Protein AF-A0A923QXW5-F1 (afdb_monomer_lite)

Radius of gyration: 23.16 Å; chains: 1; bounding box: 60×31×64 Å

Sequence (134 aa):
MVHSLTKVLFLKALLFFFLTNTLIAQEDLSNTFKKNKISHASTHKILTPYYKHPSKNRMYSNDCVHDYTSTMGFEYVILTGDCEKALGHLSGGEVRLHNFTVAVGLVFKRGPFWKNKVKKRYRFCLERMGDTVD

Secondary structure (DSSP, 8-state):
-HHHHHHHHHHHHHHHHHHHHHHHHHHHHHHHHHHHTS--S-----PEEEEE---TT--TT-HHHHHHHHHHTEEEEE--HHHHHHTT---HHHHHHHHHHHHHHHHHHH-TTHHHHHHHHHHHHHHHTT----

pLDDT: mean 74.72, std 15.03, range [43.59, 94.25]

Structure (mmCIF, N/CA/C/O backbone):
data_AF-A0A923QXW5-F1
#
_entry.id   AF-A0A923QXW5-F1
#
loop_
_atom_site.group_PDB
_atom_site.id
_atom_site.type_symbol
_atom_site.label_atom_id
_atom_site.label_alt_id
_atom_site.label_comp_id
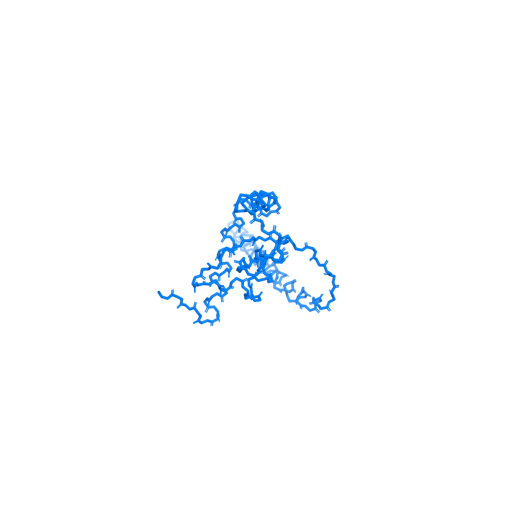_atom_site.label_asym_id
_atom_site.label_entity_id
_atom_site.label_seq_id
_atom_site.pdbx_PDB_ins_code
_atom_site.Cartn_x
_atom_site.Cartn_y
_atom_site.Cartn_z
_atom_site.occupancy
_atom_site.B_iso_or_equiv
_atom_site.auth_seq_id
_atom_site.auth_comp_id
_atom_site.auth_asym_id
_atom_site.auth_atom_id
_atom_site.pdbx_PDB_model_num
ATOM 1 N N . MET A 1 1 ? -44.394 6.098 46.275 1.00 56.81 1 MET A N 1
ATOM 2 C CA . MET A 1 1 ? -44.750 5.422 45.002 1.00 56.81 1 MET A CA 1
ATOM 3 C C . MET A 1 1 ? -43.881 5.836 43.798 1.00 56.81 1 MET A C 1
ATOM 5 O O . MET A 1 1 ? -43.780 5.064 42.858 1.00 56.81 1 MET A O 1
ATOM 9 N N . VAL A 1 2 ? -43.181 6.982 43.828 1.00 56.53 2 VAL A N 1
ATOM 10 C CA . VAL A 1 2 ? -42.395 7.515 42.687 1.00 56.53 2 VAL A CA 1
ATOM 11 C C . VAL A 1 2 ? -41.063 6.776 42.422 1.00 56.53 2 VAL A C 1
ATOM 13 O O . VAL A 1 2 ? -40.651 6.647 41.277 1.00 56.53 2 VAL A O 1
ATOM 16 N N . HIS A 1 3 ? -40.422 6.194 43.445 1.00 55.41 3 HIS A N 1
ATOM 17 C CA . HIS A 1 3 ? -39.135 5.477 43.306 1.00 55.41 3 HIS A CA 1
ATOM 18 C C . HIS A 1 3 ? -39.206 4.138 42.546 1.00 55.41 3 HIS A C 1
ATOM 20 O O . HIS A 1 3 ? -38.173 3.601 42.146 1.00 55.41 3 HIS A O 1
ATOM 26 N N . SER A 1 4 ? -40.401 3.569 42.371 1.00 61.31 4 SER A N 1
ATOM 27 C CA . SER A 1 4 ? -40.573 2.295 41.661 1.00 61.31 4 SER A CA 1
ATOM 28 C C . SER A 1 4 ? -40.606 2.500 40.141 1.00 61.31 4 SER A C 1
ATOM 30 O O . SER A 1 4 ? -40.011 1.723 39.396 1.00 61.31 4 SER A O 1
ATOM 32 N N . LEU A 1 5 ? -41.197 3.608 39.680 1.00 65.69 5 LEU A N 1
ATOM 33 C CA . LEU A 1 5 ? -41.349 3.906 38.254 1.00 65.69 5 LEU A CA 1
ATOM 34 C C . LEU A 1 5 ? -40.008 4.191 37.560 1.00 65.69 5 LEU A C 1
ATOM 36 O O . LEU A 1 5 ? -39.770 3.730 36.444 1.00 65.69 5 LEU A O 1
ATOM 40 N N . THR A 1 6 ? -39.106 4.910 38.230 1.00 71.62 6 THR A N 1
ATOM 41 C CA . THR A 1 6 ? -37.789 5.277 37.686 1.00 71.62 6 THR A CA 1
ATOM 42 C C . THR A 1 6 ? -36.891 4.066 37.462 1.00 71.62 6 THR A C 1
ATOM 44 O O . THR A 1 6 ? -36.207 3.998 36.444 1.00 71.62 6 THR A O 1
ATOM 47 N N . LYS A 1 7 ? -36.938 3.064 38.349 1.00 73.94 7 LYS A N 1
ATOM 48 C CA . LYS A 1 7 ? -36.170 1.818 38.182 1.00 73.94 7 LYS A CA 1
ATOM 49 C C . LYS A 1 7 ? -36.653 0.998 36.983 1.00 73.94 7 LYS A C 1
ATOM 51 O O . LYS A 1 7 ? -35.834 0.454 36.247 1.00 73.94 7 LYS A O 1
ATOM 56 N N . VAL A 1 8 ? -37.966 0.954 36.750 1.00 77.19 8 VAL A N 1
ATOM 57 C CA . VAL A 1 8 ? -38.557 0.239 35.606 1.00 77.19 8 VAL A CA 1
ATOM 58 C C . VAL A 1 8 ? -38.205 0.921 34.282 1.00 77.19 8 VAL A C 1
ATOM 60 O O . VAL A 1 8 ? -37.882 0.239 33.310 1.00 77.19 8 VAL A O 1
ATOM 63 N N . LEU A 1 9 ? -38.210 2.256 34.239 1.00 76.50 9 LEU A N 1
ATOM 64 C CA . LEU A 1 9 ? -37.806 3.012 33.049 1.00 76.50 9 LEU A CA 1
ATOM 65 C C . LEU A 1 9 ? -36.316 2.836 32.732 1.00 76.50 9 LEU A C 1
ATOM 67 O O . LEU A 1 9 ? -35.961 2.627 31.573 1.00 76.50 9 LEU A O 1
ATOM 71 N N . PHE A 1 10 ? -35.453 2.837 33.751 1.00 80.50 10 PHE A N 1
ATOM 72 C CA . PHE A 1 10 ? -34.012 2.654 33.566 1.00 80.50 10 PHE A CA 1
ATOM 73 C C . PHE A 1 10 ? -33.664 1.247 33.063 1.00 80.50 10 PHE A C 1
ATOM 75 O O . PHE A 1 10 ? -32.848 1.092 32.156 1.00 80.50 10 PHE A O 1
ATOM 82 N N . LEU A 1 11 ? -34.336 0.217 33.590 1.00 83.38 11 LEU A N 1
ATOM 83 C CA . LEU A 1 11 ? -34.137 -1.163 33.143 1.00 83.38 11 LEU A CA 1
ATOM 84 C C . LEU A 1 11 ? -34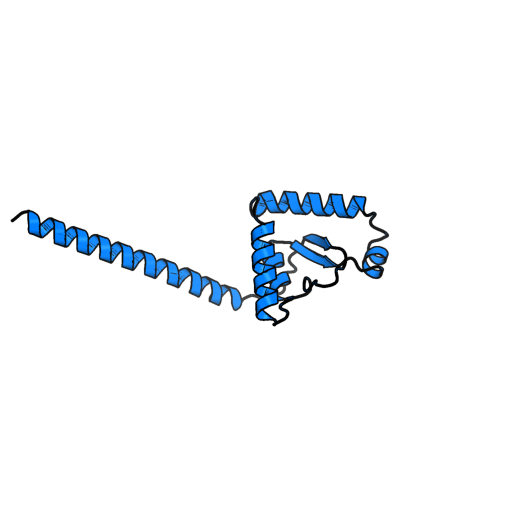.603 -1.364 31.693 1.00 83.38 11 LEU A C 1
ATOM 86 O O . LEU A 1 11 ? -33.924 -2.031 30.914 1.00 83.38 11 LEU A O 1
ATOM 90 N N . LYS A 1 12 ? -35.720 -0.736 31.302 1.00 82.19 12 LYS A N 1
ATOM 91 C CA . LYS A 1 12 ? -36.195 -0.747 29.910 1.00 82.19 12 LYS A CA 1
ATOM 92 C C . LYS A 1 12 ? -35.224 -0.035 28.967 1.00 82.19 12 LYS A C 1
ATOM 94 O O . LYS A 1 12 ? -34.958 -0.564 27.894 1.00 82.19 12 LYS A O 1
ATOM 99 N N . ALA A 1 13 ? -34.666 1.108 29.366 1.00 78.25 13 ALA A N 1
ATOM 100 C CA . ALA A 1 13 ? -33.690 1.843 28.560 1.00 78.25 13 ALA A CA 1
ATOM 101 C C . ALA A 1 13 ? -32.385 1.054 28.364 1.00 78.25 13 ALA A C 1
ATOM 103 O O . ALA A 1 13 ? -31.874 0.983 27.249 1.00 78.25 13 ALA A O 1
ATOM 104 N N . LEU A 1 14 ? -31.889 0.400 29.421 1.00 79.50 14 LEU A N 1
ATOM 105 C CA . LEU A 1 14 ? -30.720 -0.478 29.340 1.00 79.50 14 LEU A CA 1
ATOM 106 C C . LEU A 1 14 ? -30.964 -1.660 28.400 1.00 79.50 14 LEU A C 1
ATOM 108 O O . LEU A 1 14 ? -30.154 -1.904 27.511 1.00 79.50 14 LEU A O 1
ATOM 112 N N . LEU A 1 15 ? -32.096 -2.356 28.543 1.00 79.12 15 LEU A N 1
ATOM 113 C CA . LEU A 1 15 ? -32.450 -3.463 27.652 1.00 79.12 15 LEU A CA 1
ATOM 114 C C . LEU A 1 15 ? -32.570 -3.003 26.197 1.00 79.12 15 LEU A C 1
ATOM 116 O O . LEU A 1 15 ? -32.061 -3.678 25.308 1.00 79.12 15 LEU A O 1
ATOM 120 N N . PHE A 1 16 ? -33.169 -1.836 25.950 1.00 76.75 16 PHE A N 1
ATOM 121 C CA . PHE A 1 16 ? -33.267 -1.273 24.605 1.00 76.75 16 PHE A CA 1
ATOM 122 C C . PHE A 1 16 ? -31.883 -0.973 24.016 1.00 76.75 16 PHE A C 1
ATOM 124 O O . PHE A 1 16 ? -31.616 -1.334 22.876 1.00 76.75 16 PHE A O 1
ATOM 131 N N . PHE A 1 17 ? -30.974 -0.403 24.814 1.00 72.94 17 PHE A N 1
ATOM 132 C CA . PHE A 1 17 ? -29.603 -0.113 24.392 1.00 72.94 17 PHE A CA 1
ATOM 133 C C . PHE A 1 17 ? -28.816 -1.393 24.066 1.00 72.94 17 PHE A C 1
ATOM 135 O O . PHE A 1 17 ? -28.114 -1.458 23.056 1.00 72.94 17 PHE A O 1
ATOM 142 N N . PHE A 1 18 ? -28.949 -2.450 24.873 1.00 69.69 18 PHE A N 1
ATOM 143 C CA . PHE A 1 18 ? -28.316 -3.742 24.581 1.00 69.69 18 PHE A CA 1
ATOM 144 C C . PHE A 1 18 ? -28.921 -4.426 23.340 1.00 69.69 18 PHE A C 1
ATOM 146 O O . PHE A 1 18 ? -28.184 -5.009 22.539 1.00 69.69 18 PHE A O 1
ATOM 153 N N . LEU A 1 19 ? -30.234 -4.304 23.126 1.00 67.50 19 LEU A N 1
ATOM 154 C CA . LEU A 1 19 ? -30.914 -4.842 21.943 1.00 67.50 19 LEU A CA 1
ATOM 155 C C . LEU A 1 19 ? -30.517 -4.105 20.653 1.00 67.50 19 LEU A C 1
ATOM 157 O O . LEU A 1 19 ? -30.289 -4.744 19.629 1.00 67.50 19 LEU A O 1
ATOM 161 N N . THR A 1 20 ? -30.352 -2.779 20.682 1.00 69.50 20 THR A N 1
ATOM 162 C CA . THR A 1 20 ? -29.931 -2.026 19.487 1.00 69.50 20 THR A CA 1
ATOM 163 C C . THR A 1 20 ? -28.474 -2.296 19.115 1.00 69.50 20 THR A C 1
ATOM 165 O O . THR A 1 20 ? -28.161 -2.435 17.936 1.00 69.50 20 THR A O 1
ATOM 168 N N . ASN A 1 21 ? -27.580 -2.431 20.101 1.00 62.19 21 ASN A N 1
ATOM 169 C CA . ASN A 1 21 ? -26.165 -2.722 19.834 1.00 62.19 21 ASN A CA 1
ATOM 170 C C . ASN A 1 21 ? -25.944 -4.136 19.267 1.00 62.19 21 ASN A C 1
ATOM 172 O O . ASN A 1 21 ? -25.045 -4.340 18.454 1.00 62.19 21 ASN A O 1
ATOM 176 N N . THR A 1 22 ? -26.764 -5.115 19.663 1.00 60.72 22 THR A N 1
ATOM 177 C CA . THR A 1 22 ? -26.665 -6.491 19.145 1.00 60.72 22 THR A CA 1
ATOM 178 C C . THR A 1 22 ? -27.204 -6.628 17.719 1.00 60.72 22 THR A C 1
ATOM 180 O O . THR A 1 22 ? -26.637 -7.391 16.936 1.00 60.72 22 THR A O 1
ATOM 183 N N . LEU A 1 23 ? -28.226 -5.849 17.343 1.00 57.72 23 LEU A N 1
ATOM 184 C CA . LEU A 1 23 ? -28.766 -5.834 15.979 1.00 57.72 23 LEU A CA 1
ATOM 185 C C . LEU A 1 23 ? -27.750 -5.283 14.959 1.00 57.72 23 LEU A C 1
ATOM 187 O O . LEU A 1 23 ? -27.546 -5.889 13.909 1.00 57.72 23 LEU A O 1
ATOM 191 N N . ILE A 1 24 ? -27.049 -4.193 15.302 1.00 59.00 24 ILE A N 1
ATOM 192 C CA . ILE A 1 24 ? -26.038 -3.558 14.433 1.00 59.00 24 ILE A CA 1
ATOM 193 C C . ILE A 1 24 ? -24.868 -4.520 14.146 1.00 59.00 24 ILE A C 1
ATOM 195 O O . ILE A 1 24 ? -24.388 -4.604 13.018 1.00 59.00 24 ILE A O 1
ATOM 199 N N . ALA A 1 25 ? -24.449 -5.318 15.135 1.00 54.72 25 ALA A N 1
ATOM 200 C CA . ALA A 1 25 ? -23.336 -6.258 14.978 1.00 54.72 25 ALA A CA 1
ATOM 201 C C . ALA A 1 25 ? -23.640 -7.438 14.026 1.00 54.72 25 ALA A C 1
ATOM 203 O O . ALA A 1 25 ? -22.736 -7.960 13.370 1.00 54.72 25 ALA A O 1
ATOM 204 N N . GLN A 1 26 ? -24.903 -7.873 13.935 1.00 57.41 26 GLN A N 1
ATOM 205 C CA . GLN A 1 26 ? -25.325 -8.941 13.016 1.00 57.41 26 GLN A CA 1
ATOM 206 C C . GLN A 1 26 ? -25.361 -8.464 11.554 1.00 57.41 26 GLN A C 1
ATOM 208 O O . GLN A 1 26 ? -25.051 -9.234 10.639 1.00 57.41 26 GLN A O 1
ATOM 213 N N . GLU A 1 27 ? -25.691 -7.191 11.327 1.00 56.91 27 GLU A N 1
ATOM 214 C CA . GLU A 1 27 ? -25.774 -6.604 9.988 1.00 56.91 27 GLU A CA 1
ATOM 215 C C . GLU A 1 27 ? -24.392 -6.492 9.319 1.00 56.91 27 GLU A C 1
ATOM 217 O O . GLU A 1 27 ? -24.243 -6.798 8.132 1.00 56.91 27 GLU A O 1
ATOM 222 N N . ASP A 1 28 ? -23.347 -6.174 10.089 1.00 56.75 28 ASP A N 1
ATOM 223 C CA . ASP A 1 28 ? -21.964 -6.109 9.597 1.00 56.75 28 ASP A CA 1
ATOM 224 C C . ASP A 1 28 ? -21.417 -7.478 9.151 1.00 56.75 28 ASP A C 1
ATOM 226 O O . ASP A 1 28 ? -20.727 -7.584 8.127 1.00 56.75 28 ASP A O 1
ATOM 230 N N . LEU A 1 29 ? -21.755 -8.559 9.866 1.00 55.47 29 LEU A N 1
ATOM 231 C CA . LEU A 1 29 ? -21.309 -9.907 9.503 1.00 55.47 29 LEU A CA 1
ATOM 232 C C . LEU A 1 29 ? -22.021 -10.405 8.232 1.00 55.47 29 LEU A C 1
ATOM 234 O O . LEU A 1 29 ? -21.372 -10.903 7.309 1.00 55.47 29 LEU A O 1
ATOM 238 N N . SER A 1 30 ? -23.338 -10.200 8.138 1.00 53.91 30 SER A N 1
ATOM 239 C CA . SER A 1 30 ? -24.143 -10.580 6.967 1.00 53.91 30 SER A CA 1
ATOM 240 C C . SER A 1 30 ? -23.722 -9.819 5.700 1.00 53.91 30 SER A C 1
ATOM 242 O O . SER A 1 30 ? -23.541 -10.422 4.636 1.00 53.91 30 SER A O 1
ATOM 244 N N . ASN A 1 31 ? -23.438 -8.516 5.815 1.00 54.91 31 ASN A N 1
ATOM 245 C CA . ASN A 1 31 ? -22.910 -7.708 4.711 1.00 54.91 31 ASN A CA 1
ATOM 246 C C . ASN A 1 31 ? -21.508 -8.154 4.257 1.00 54.91 31 ASN A C 1
ATOM 248 O O . ASN A 1 31 ? -21.178 -8.046 3.071 1.00 54.9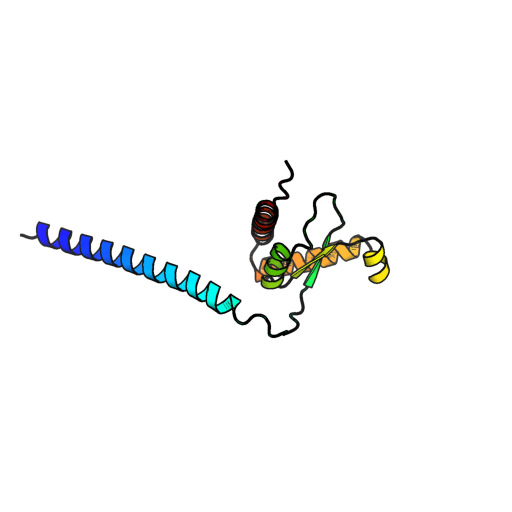1 31 ASN A O 1
ATOM 252 N N . THR A 1 32 ? -20.704 -8.715 5.163 1.00 52.12 32 THR A N 1
ATOM 253 C CA . THR A 1 32 ? -19.385 -9.286 4.849 1.00 52.12 32 THR A CA 1
ATOM 254 C C . THR A 1 32 ? -19.507 -10.623 4.102 1.00 52.12 32 THR A C 1
ATOM 256 O O . THR A 1 32 ? -18.802 -10.842 3.114 1.00 52.12 32 THR A O 1
ATOM 259 N N . PHE A 1 33 ? -20.454 -11.489 4.483 1.00 55.25 33 PHE A N 1
ATOM 260 C CA . PHE A 1 33 ? -20.702 -12.758 3.784 1.00 55.25 33 PHE A CA 1
ATOM 261 C C . PHE A 1 33 ? -21.370 -12.575 2.413 1.00 55.25 33 PHE A C 1
ATOM 263 O O . PHE A 1 33 ? -20.998 -13.255 1.455 1.00 55.25 33 PHE A O 1
ATOM 270 N N . LYS A 1 34 ? -22.304 -11.625 2.271 1.00 45.16 34 LYS A N 1
ATOM 271 C CA . LYS A 1 34 ? -22.986 -11.361 0.991 1.00 45.16 34 LYS A CA 1
ATOM 272 C C . LYS A 1 34 ? -22.061 -10.696 -0.038 1.00 45.16 34 LYS A C 1
ATOM 274 O O . LYS A 1 34 ? -22.161 -11.005 -1.223 1.00 45.16 34 LYS A O 1
ATOM 279 N N . LYS A 1 35 ? -21.099 -9.869 0.401 1.00 45.12 35 LYS A N 1
ATOM 280 C CA . LYS A 1 35 ? -20.035 -9.322 -0.469 1.00 45.12 35 LYS A CA 1
ATOM 281 C C . LYS A 1 35 ? -19.073 -10.387 -1.000 1.00 45.12 35 LYS A C 1
ATOM 283 O O . LYS A 1 35 ? -18.588 -10.236 -2.116 1.00 45.12 35 LYS A O 1
ATOM 288 N N . ASN A 1 36 ? -18.833 -11.465 -0.253 1.00 50.03 36 ASN A N 1
ATOM 289 C CA . ASN A 1 36 ? -17.909 -12.525 -0.667 1.00 50.03 36 ASN A CA 1
ATOM 290 C C . ASN A 1 36 ? -18.467 -13.454 -1.759 1.00 50.03 36 ASN A C 1
ATOM 292 O O . ASN A 1 36 ? -17.695 -14.130 -2.428 1.00 50.03 36 ASN A O 1
ATOM 296 N N . LYS A 1 37 ? -19.788 -13.480 -1.987 1.00 43.59 37 LYS A N 1
ATOM 297 C CA . LYS A 1 37 ? -20.407 -14.390 -2.969 1.00 43.59 37 LYS A CA 1
ATOM 298 C C . LYS A 1 37 ? -20.591 -13.792 -4.376 1.00 43.59 37 LYS A C 1
ATOM 300 O O . LYS A 1 37 ? -21.029 -14.508 -5.267 1.00 43.59 37 LYS A O 1
ATOM 305 N N . ILE A 1 38 ? -20.257 -12.511 -4.591 1.00 51.22 38 ILE A N 1
ATOM 306 C CA . ILE A 1 38 ? -20.460 -11.784 -5.871 1.00 51.22 38 ILE A CA 1
ATOM 307 C C . ILE A 1 38 ? -19.126 -11.262 -6.456 1.00 51.22 38 ILE A C 1
ATOM 309 O O . ILE A 1 38 ? -19.100 -10.299 -7.211 1.00 51.22 38 ILE A O 1
ATOM 313 N N . SER A 1 39 ? -17.982 -11.864 -6.121 1.00 47.78 39 SER A N 1
ATOM 314 C CA . SER A 1 39 ? -16.669 -11.406 -6.617 1.00 47.78 39 SER A CA 1
ATOM 315 C C . SER A 1 39 ? -15.962 -12.451 -7.479 1.00 47.78 39 SER A C 1
ATOM 317 O O . SER A 1 39 ? -14.799 -12.760 -7.265 1.00 47.78 39 SER A O 1
ATOM 319 N N . HIS A 1 40 ? -16.664 -12.983 -8.477 1.00 50.88 40 HIS A N 1
ATOM 320 C CA . HIS A 1 40 ? -16.037 -13.640 -9.632 1.00 50.88 40 HIS A CA 1
ATOM 321 C C . HIS A 1 40 ? -16.615 -13.126 -10.963 1.00 50.88 40 HIS A C 1
ATOM 323 O O . HIS A 1 40 ? -16.566 -13.807 -11.980 1.00 50.88 40 HIS A O 1
ATOM 329 N N . ALA A 1 41 ? -17.143 -11.898 -10.972 1.00 45.53 41 ALA A N 1
ATOM 330 C CA . ALA A 1 41 ? -17.377 -11.148 -12.201 1.00 45.53 41 ALA A CA 1
ATOM 331 C C . ALA A 1 41 ? -16.207 -10.171 -12.380 1.00 45.53 41 ALA A C 1
ATOM 333 O O . ALA A 1 41 ? -16.048 -9.220 -11.614 1.00 45.53 41 ALA A O 1
ATOM 334 N N . SER A 1 42 ? -15.345 -10.467 -13.349 1.00 53.25 42 SER A N 1
ATOM 335 C CA . SER A 1 42 ? -14.124 -9.742 -13.689 1.00 53.25 42 SER A CA 1
ATOM 336 C C . SER A 1 42 ? -14.416 -8.343 -14.246 1.00 53.25 42 SER A C 1
ATOM 338 O O . SER A 1 42 ? -14.299 -8.092 -15.443 1.00 53.25 42 SER A O 1
ATOM 340 N N . THR A 1 43 ? -14.768 -7.391 -13.388 1.00 52.09 43 THR A N 1
ATOM 341 C CA . THR A 1 43 ? -14.535 -5.982 -13.710 1.00 52.09 43 THR A CA 1
ATOM 342 C C . THR A 1 43 ? -13.060 -5.727 -13.426 1.00 52.09 43 THR A C 1
ATOM 344 O O . THR A 1 43 ? -12.667 -5.715 -12.260 1.00 52.09 43 THR A O 1
ATOM 347 N N . HIS A 1 44 ? -12.231 -5.567 -14.463 1.00 57.00 44 HIS A N 1
ATOM 348 C CA . HIS A 1 44 ? -10.832 -5.151 -14.319 1.00 57.00 44 HIS A CA 1
ATOM 349 C C . HIS A 1 44 ? -10.778 -3.821 -13.548 1.00 57.00 44 HIS A C 1
ATOM 351 O O . HIS A 1 44 ? -10.918 -2.741 -14.119 1.00 57.00 44 HIS A O 1
ATOM 357 N N . LYS A 1 45 ? -10.625 -3.882 -12.222 1.00 69.62 45 LYS A N 1
ATOM 358 C CA . LYS A 1 45 ? -10.356 -2.698 -11.409 1.00 69.62 45 LYS A CA 1
ATOM 359 C C . LYS A 1 45 ? -8.936 -2.265 -11.726 1.00 69.62 45 LYS A C 1
ATOM 361 O O . LYS A 1 45 ? -8.001 -3.024 -11.504 1.00 69.62 45 LYS A O 1
ATOM 366 N N . ILE A 1 46 ? -8.786 -1.047 -12.237 1.00 79.75 46 ILE A N 1
ATOM 367 C CA . ILE A 1 46 ? -7.474 -0.436 -12.440 1.00 79.75 46 ILE A CA 1
ATOM 368 C C . ILE A 1 46 ? -6.868 -0.207 -11.051 1.00 79.75 46 ILE A C 1
ATOM 370 O O . ILE A 1 46 ? -7.293 0.692 -10.320 1.00 79.75 46 ILE A O 1
ATOM 374 N N . LEU A 1 47 ? -5.920 -1.060 -10.663 1.00 86.62 47 LEU A N 1
ATOM 375 C CA . LEU A 1 47 ? -5.161 -0.920 -9.427 1.00 86.62 47 LEU A CA 1
ATOM 376 C C . LEU A 1 47 ? -3.941 -0.051 -9.695 1.00 86.62 47 LEU A C 1
ATOM 378 O O . LEU A 1 47 ? -3.261 -0.188 -10.707 1.00 86.62 47 LEU A O 1
ATOM 382 N N . THR A 1 48 ? -3.674 0.887 -8.791 1.00 90.81 48 THR A N 1
ATOM 383 C CA . THR A 1 48 ? -2.467 1.703 -8.895 1.00 90.81 48 THR A CA 1
ATOM 384 C C . THR A 1 48 ? -1.279 0.932 -8.308 1.00 90.81 48 THR A C 1
ATOM 386 O O . THR A 1 48 ? -1.341 0.553 -7.136 1.00 90.81 48 THR A O 1
ATOM 389 N N . PRO A 1 49 ? -0.190 0.702 -9.061 1.00 88.88 49 PRO A N 1
ATOM 390 C CA . PRO A 1 49 ? 0.947 -0.046 -8.546 1.00 88.88 49 PRO A CA 1
ATOM 391 C C . PRO A 1 49 ? 1.686 0.768 -7.481 1.00 88.88 49 PRO A C 1
ATOM 393 O O . PRO A 1 49 ? 1.932 1.963 -7.647 1.00 88.88 49 PRO A O 1
ATOM 396 N N . TYR A 1 50 ? 2.050 0.116 -6.384 1.00 89.12 50 TYR A N 1
ATOM 397 C CA . TYR A 1 50 ? 2.919 0.635 -5.336 1.00 89.12 50 TYR A CA 1
ATOM 398 C C . TYR A 1 50 ? 4.183 -0.219 -5.298 1.00 89.12 50 TYR A C 1
ATOM 400 O O . TYR A 1 50 ? 4.185 -1.352 -4.805 1.00 89.12 50 TYR A O 1
ATOM 408 N N . TYR A 1 51 ? 5.272 0.329 -5.817 1.00 88.19 51 TYR A N 1
ATOM 409 C CA . TYR A 1 51 ? 6.493 -0.426 -6.052 1.00 88.19 51 TYR A CA 1
ATOM 410 C C . TYR A 1 51 ? 7.300 -0.631 -4.771 1.00 88.19 51 TYR A C 1
ATOM 412 O O . TYR A 1 51 ? 7.479 0.290 -3.966 1.00 88.19 51 TYR A O 1
ATOM 420 N N . LYS A 1 52 ? 7.837 -1.836 -4.585 1.00 85.12 52 LYS A N 1
ATOM 421 C CA . LYS A 1 52 ? 8.780 -2.161 -3.512 1.00 85.12 52 LYS A CA 1
ATOM 422 C C . LYS A 1 52 ? 9.940 -2.979 -4.047 1.00 85.12 52 LYS A C 1
ATOM 424 O O . LYS A 1 52 ? 9.734 -3.936 -4.776 1.00 85.12 52 LYS A O 1
ATOM 429 N N . HIS A 1 53 ? 11.149 -2.678 -3.591 1.00 79.94 53 HIS A N 1
ATOM 430 C CA . HIS A 1 53 ? 12.277 -3.569 -3.842 1.00 79.94 53 HIS A CA 1
ATOM 431 C C . HIS A 1 53 ? 12.113 -4.887 -3.071 1.00 79.94 53 HIS A C 1
ATOM 433 O O . HIS A 1 53 ? 11.587 -4.874 -1.941 1.00 79.94 53 HIS A O 1
ATOM 439 N N . PRO A 1 54 ? 12.579 -6.014 -3.632 1.00 72.00 54 PRO A N 1
ATOM 440 C CA . PRO A 1 54 ? 12.619 -7.286 -2.935 1.00 72.00 54 PRO A CA 1
ATOM 441 C C . PRO A 1 54 ? 13.346 -7.097 -1.606 1.00 72.00 54 PRO A C 1
ATOM 443 O O . PRO A 1 54 ? 14.377 -6.434 -1.514 1.00 72.00 54 PRO A O 1
ATOM 446 N N . SER A 1 55 ? 12.777 -7.633 -0.534 1.00 69.31 55 SER A N 1
ATOM 447 C CA . SER A 1 55 ? 13.547 -7.850 0.687 1.00 69.31 55 SER A CA 1
ATOM 448 C C . SER A 1 55 ? 13.274 -9.257 1.173 1.00 69.31 55 SER A C 1
ATOM 450 O O . SER A 1 55 ? 12.255 -9.840 0.812 1.00 69.31 55 SER A O 1
ATOM 452 N N . LYS A 1 56 ? 14.196 -9.785 1.980 1.00 58.09 56 LYS A N 1
ATOM 453 C CA . LYS A 1 56 ? 14.267 -11.204 2.355 1.00 58.09 56 LYS A CA 1
ATOM 454 C C . LYS A 1 56 ? 12.965 -11.801 2.929 1.00 58.09 56 LYS A C 1
ATOM 456 O O . LYS A 1 56 ? 12.804 -13.007 2.870 1.00 58.09 56 LYS A O 1
ATOM 461 N N . ASN A 1 57 ? 12.020 -10.975 3.399 1.00 54.59 57 ASN A N 1
ATOM 462 C CA . ASN A 1 57 ? 10.855 -11.402 4.191 1.00 54.59 57 ASN A CA 1
ATOM 463 C C . ASN A 1 57 ? 9.504 -10.924 3.612 1.00 54.59 57 ASN A C 1
ATOM 465 O O . ASN A 1 57 ? 8.658 -10.426 4.358 1.00 54.59 57 ASN A O 1
ATOM 469 N N . ARG A 1 58 ? 9.312 -10.912 2.284 1.00 61.00 58 ARG A N 1
ATOM 470 C CA . ARG A 1 58 ? 8.199 -10.164 1.663 1.00 61.00 58 ARG A CA 1
ATOM 471 C C . ARG A 1 58 ? 7.182 -11.021 0.912 1.00 61.00 58 ARG A C 1
ATOM 473 O O . ARG A 1 58 ? 7.142 -11.010 -0.311 1.00 61.00 58 ARG A O 1
ATOM 480 N N . MET A 1 59 ? 6.226 -11.566 1.669 1.00 63.56 59 MET A N 1
ATOM 481 C CA . MET A 1 59 ? 4.930 -12.094 1.201 1.00 63.56 59 MET A CA 1
ATOM 482 C C . MET A 1 59 ? 3.977 -11.012 0.643 1.00 63.56 59 MET A C 1
ATOM 484 O O . MET A 1 59 ? 2.762 -11.078 0.802 1.00 63.56 59 MET A O 1
ATOM 488 N N . TYR A 1 60 ? 4.486 -9.966 -0.008 1.00 66.44 60 TYR A N 1
ATOM 489 C CA . TYR A 1 60 ? 3.618 -8.936 -0.597 1.00 66.44 60 TYR A CA 1
ATOM 490 C C . TYR A 1 60 ? 2.849 -9.449 -1.823 1.00 66.44 60 TYR A C 1
ATOM 492 O O . TYR A 1 60 ? 1.894 -8.803 -2.233 1.00 66.44 60 TYR A O 1
ATOM 500 N N . SER A 1 61 ? 3.236 -10.620 -2.339 1.00 66.06 61 SER A N 1
ATOM 501 C CA . SER A 1 61 ? 2.527 -11.390 -3.367 1.00 66.06 61 SER A CA 1
ATOM 502 C C . SER A 1 61 ? 1.500 -12.385 -2.793 1.00 66.06 61 SER A C 1
ATOM 504 O O . SER A 1 61 ? 1.038 -13.257 -3.516 1.00 66.06 61 SER A O 1
ATOM 506 N N . ASN A 1 62 ? 1.175 -12.313 -1.497 1.00 77.12 62 ASN A N 1
ATOM 507 C CA . ASN A 1 62 ? 0.133 -13.142 -0.885 1.00 77.12 62 ASN A CA 1
ATOM 508 C C . ASN A 1 62 ? -1.259 -12.586 -1.229 1.00 77.12 62 ASN A C 1
ATOM 510 O O . ASN A 1 62 ? -1.507 -11.399 -0.996 1.00 77.12 62 ASN A O 1
ATOM 514 N N . ASP A 1 63 ? -2.174 -13.451 -1.672 1.00 83.88 63 ASP A N 1
ATOM 515 C CA . ASP A 1 63 ? -3.586 -13.144 -1.949 1.00 83.88 63 ASP A CA 1
ATOM 516 C C . ASP A 1 63 ? -4.260 -12.369 -0.806 1.00 83.88 63 ASP A C 1
ATOM 518 O O . ASP A 1 63 ? -4.937 -11.372 -1.029 1.00 83.88 63 ASP A O 1
ATOM 522 N N . CYS A 1 64 ? -3.975 -12.718 0.453 1.00 85.50 64 CYS A N 1
ATOM 523 C CA . CYS A 1 64 ? -4.509 -12.028 1.631 1.00 85.50 64 CYS A CA 1
ATOM 524 C C . CYS A 1 64 ? -4.123 -10.538 1.690 1.00 85.50 64 CYS A C 1
ATOM 526 O O . CYS A 1 64 ? -4.901 -9.697 2.163 1.00 85.50 64 CYS A O 1
ATOM 528 N N . VAL A 1 65 ? -2.911 -10.203 1.239 1.00 86.69 65 VAL A N 1
ATOM 529 C CA . VAL A 1 65 ? -2.428 -8.821 1.151 1.00 86.69 65 VAL A CA 1
ATOM 530 C C . VAL A 1 65 ? -2.976 -8.169 -0.114 1.00 86.69 65 VAL A C 1
ATOM 532 O O . VAL A 1 65 ? -3.453 -7.038 -0.026 1.00 86.69 65 VAL A O 1
ATOM 535 N N . HIS A 1 66 ? -2.957 -8.885 -1.243 1.00 87.44 66 HIS A N 1
ATOM 536 C CA . HIS A 1 66 ? -3.464 -8.416 -2.531 1.00 87.44 66 HIS A CA 1
ATOM 537 C C . HIS A 1 66 ? -4.937 -8.009 -2.449 1.00 87.44 66 HIS A C 1
ATOM 539 O O . HIS A 1 66 ? -5.271 -6.875 -2.785 1.00 87.44 66 HIS A O 1
ATOM 545 N N . ASP A 1 67 ? -5.802 -8.869 -1.914 1.00 89.44 67 ASP A N 1
ATOM 546 C CA . ASP A 1 67 ? -7.231 -8.600 -1.747 1.00 89.44 67 ASP A CA 1
ATOM 547 C C . ASP A 1 67 ? -7.453 -7.326 -0.940 1.00 89.44 67 ASP A C 1
ATOM 549 O O . ASP A 1 67 ? -8.243 -6.449 -1.301 1.00 89.44 67 ASP A O 1
ATOM 553 N N . TYR A 1 68 ? -6.695 -7.176 0.146 1.00 90.06 68 TYR A N 1
ATOM 554 C CA . TYR A 1 68 ? -6.799 -6.009 1.000 1.00 90.06 68 TYR A CA 1
ATOM 555 C C . TYR A 1 68 ? -6.361 -4.730 0.289 1.00 90.06 68 TYR A C 1
ATOM 557 O O . TYR A 1 68 ? -7.082 -3.731 0.327 1.00 90.06 68 TYR A O 1
ATOM 565 N N . THR A 1 69 ? -5.205 -4.733 -0.374 1.00 90.75 69 THR A N 1
ATOM 566 C CA . THR A 1 69 ? -4.729 -3.554 -1.106 1.00 90.75 69 THR A CA 1
ATOM 567 C C . THR A 1 69 ? -5.622 -3.242 -2.306 1.00 90.75 69 THR A C 1
ATOM 569 O O . THR A 1 69 ? -5.946 -2.074 -2.533 1.00 90.75 69 THR A O 1
ATOM 572 N N . SER A 1 70 ? -6.144 -4.264 -2.987 1.00 90.38 70 SER A N 1
ATOM 573 C CA . SER A 1 70 ? -7.103 -4.136 -4.086 1.00 90.38 70 SER A CA 1
ATOM 574 C C . SER A 1 70 ? -8.383 -3.444 -3.618 1.00 90.38 70 SER A C 1
ATOM 576 O O . SER A 1 70 ? -8.858 -2.495 -4.251 1.00 90.38 70 SER A O 1
ATOM 578 N N . THR A 1 71 ? -8.881 -3.784 -2.419 1.00 89.56 71 THR A N 1
ATOM 579 C CA . THR A 1 71 ? -10.007 -3.047 -1.819 1.00 89.56 71 THR A CA 1
ATOM 580 C C . THR A 1 71 ? -9.681 -1.586 -1.529 1.00 89.56 71 THR A C 1
ATOM 582 O O . THR A 1 71 ? -10.604 -0.773 -1.489 1.00 89.56 71 THR A O 1
ATOM 585 N N . MET A 1 72 ? -8.403 -1.238 -1.338 1.00 89.06 72 MET A N 1
ATOM 586 C CA . MET A 1 72 ? -7.916 0.133 -1.163 1.00 89.06 72 MET A CA 1
ATOM 587 C C . MET A 1 72 ? -7.648 0.863 -2.485 1.00 89.06 72 MET A C 1
ATOM 589 O O . MET A 1 72 ? -7.536 2.090 -2.462 1.00 89.06 72 MET A O 1
ATOM 593 N N . GLY A 1 73 ? -7.633 0.150 -3.614 1.00 89.31 73 GLY A N 1
ATOM 594 C CA . GLY A 1 73 ? -7.412 0.693 -4.956 1.00 89.31 73 GLY A CA 1
ATOM 595 C C . GLY A 1 73 ? -5.944 0.734 -5.385 1.00 89.31 73 GLY A C 1
ATOM 596 O O . GLY A 1 73 ? -5.597 1.510 -6.272 1.00 89.31 73 GLY A O 1
ATOM 597 N N . PHE A 1 74 ? -5.077 -0.053 -4.749 1.00 92.25 74 PHE A N 1
ATOM 598 C CA . PHE A 1 74 ? -3.668 -0.158 -5.124 1.00 92.25 74 PHE A CA 1
ATOM 599 C C . PHE A 1 74 ? -3.175 -1.599 -4.981 1.00 92.25 74 PHE A C 1
ATOM 601 O O . PHE A 1 74 ? -3.826 -2.420 -4.343 1.00 92.25 74 PHE A O 1
ATOM 608 N N . GLU A 1 75 ? -2.015 -1.915 -5.532 1.00 89.88 75 GLU A N 1
ATOM 609 C CA . GLU A 1 75 ? -1.385 -3.224 -5.348 1.00 89.88 75 GLU A CA 1
ATOM 610 C C . GLU A 1 75 ? 0.107 -3.083 -5.087 1.00 89.88 75 GLU A C 1
ATOM 612 O O . GLU A 1 75 ? 0.725 -2.099 -5.490 1.00 89.88 75 GLU A O 1
ATOM 617 N N . TYR A 1 76 ? 0.699 -4.044 -4.382 1.00 88.12 76 TYR A N 1
ATOM 618 C CA . TYR A 1 76 ? 2.144 -4.069 -4.209 1.00 88.12 76 TYR A CA 1
ATOM 619 C C . TYR A 1 76 ? 2.802 -4.792 -5.374 1.00 88.12 76 TYR A C 1
ATOM 621 O O . TYR A 1 76 ? 2.543 -5.968 -5.595 1.00 88.12 76 TYR A O 1
ATOM 629 N N . VAL A 1 77 ? 3.714 -4.103 -6.055 1.00 85.69 77 VAL A N 1
ATOM 630 C CA . VAL A 1 77 ? 4.518 -4.687 -7.131 1.00 85.69 77 VAL A CA 1
ATOM 631 C C . VAL A 1 77 ? 5.959 -4.784 -6.655 1.00 85.69 77 VAL A C 1
ATOM 633 O O . VAL A 1 77 ? 6.545 -3.790 -6.213 1.00 85.69 77 VAL A O 1
ATOM 636 N N . ILE A 1 78 ? 6.528 -5.988 -6.702 1.00 84.69 78 ILE A N 1
ATOM 637 C CA . ILE A 1 78 ? 7.935 -6.195 -6.364 1.00 84.69 78 ILE A CA 1
ATOM 638 C C . ILE A 1 78 ? 8.790 -5.882 -7.590 1.00 84.69 78 ILE A C 1
ATOM 640 O O . ILE A 1 78 ? 8.670 -6.538 -8.619 1.00 84.69 78 ILE A O 1
ATOM 644 N N . LEU A 1 79 ? 9.670 -4.893 -7.458 1.00 80.75 79 LEU A N 1
ATOM 645 C CA . LEU A 1 79 ? 10.653 -4.540 -8.476 1.00 80.75 79 LEU A CA 1
ATOM 646 C C . LEU A 1 79 ? 11.784 -5.569 -8.469 1.00 80.75 79 LEU A C 1
ATOM 648 O O . LEU A 1 79 ? 12.775 -5.414 -7.759 1.00 80.75 79 LEU A O 1
ATOM 652 N N . THR A 1 80 ? 11.614 -6.658 -9.211 1.00 76.75 80 THR A N 1
ATOM 653 C CA . THR A 1 80 ? 12.733 -7.535 -9.574 1.00 76.75 80 THR A CA 1
ATOM 654 C C . THR A 1 80 ? 13.579 -6.866 -10.658 1.00 76.75 80 THR A C 1
ATOM 656 O O . THR A 1 80 ? 13.088 -5.991 -11.371 1.00 76.75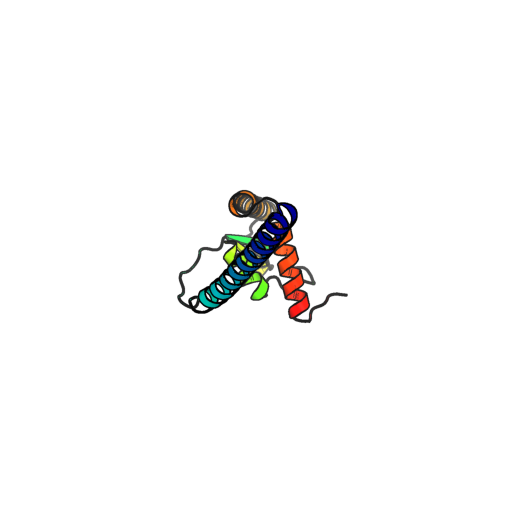 80 THR A O 1
ATOM 659 N N . GLY A 1 81 ? 14.839 -7.283 -10.823 1.00 68.19 81 GLY A N 1
ATOM 660 C CA . GLY A 1 81 ? 15.703 -6.730 -11.877 1.00 68.19 81 GLY A CA 1
ATOM 661 C C . GLY A 1 81 ? 15.101 -6.866 -13.284 1.00 68.19 81 GLY A C 1
ATOM 662 O O . GLY A 1 81 ? 15.309 -6.002 -14.130 1.00 68.19 81 GLY A O 1
ATOM 663 N N . ASP A 1 82 ? 14.292 -7.902 -13.521 1.00 66.38 82 ASP A N 1
ATOM 664 C CA . ASP A 1 82 ? 13.572 -8.091 -14.786 1.00 66.38 82 ASP A CA 1
ATOM 665 C C . ASP A 1 82 ? 12.348 -7.171 -14.909 1.00 66.38 82 ASP A C 1
ATOM 667 O O . ASP A 1 82 ? 12.065 -6.663 -15.992 1.00 66.38 82 ASP A O 1
ATOM 671 N N . CYS A 1 83 ? 11.661 -6.882 -13.797 1.00 66.62 83 CYS A N 1
ATOM 672 C CA . CYS A 1 83 ? 10.574 -5.902 -13.755 1.00 66.62 83 CYS A CA 1
ATOM 673 C C . CYS A 1 83 ? 11.095 -4.479 -14.017 1.00 66.62 83 CYS A C 1
ATOM 675 O O . CYS A 1 83 ? 10.498 -3.738 -14.792 1.00 66.62 83 CYS A O 1
ATOM 677 N N . GLU A 1 84 ? 12.245 -4.113 -13.446 1.00 65.12 84 GLU A N 1
ATOM 678 C CA . GLU A 1 84 ? 12.891 -2.816 -13.695 1.00 65.12 84 GLU A CA 1
ATOM 679 C C . GLU A 1 84 ? 13.302 -2.643 -15.167 1.00 65.12 84 GLU A C 1
ATOM 681 O O . GLU A 1 84 ? 13.134 -1.559 -15.729 1.00 65.12 84 GLU A O 1
ATOM 686 N N . LYS A 1 85 ? 13.772 -3.716 -15.819 1.00 62.72 85 LYS A N 1
ATOM 687 C CA . LYS A 1 85 ? 14.058 -3.724 -17.265 1.00 62.72 85 LYS A CA 1
ATOM 688 C C . LYS A 1 85 ? 12.786 -3.587 -18.103 1.00 62.72 85 LYS A C 1
ATOM 690 O O . LYS A 1 85 ? 12.762 -2.794 -19.040 1.00 62.72 85 LYS A O 1
ATOM 695 N N . ALA A 1 86 ? 11.726 -4.322 -17.759 1.00 63.84 86 ALA A N 1
ATOM 696 C CA . ALA A 1 86 ? 10.446 -4.276 -18.471 1.00 63.84 86 ALA A CA 1
ATOM 697 C C . ALA A 1 86 ? 9.747 -2.910 -18.359 1.00 63.84 86 ALA A C 1
ATOM 699 O O . ALA A 1 86 ? 9.056 -2.491 -19.284 1.00 63.84 86 ALA A O 1
ATOM 700 N N . LEU A 1 87 ? 9.960 -2.195 -17.252 1.00 66.44 87 LEU A N 1
ATOM 701 C CA . LEU A 1 87 ? 9.445 -0.842 -17.025 1.00 66.44 87 LEU A CA 1
ATOM 702 C C . LEU A 1 87 ? 10.322 0.260 -17.651 1.00 66.44 87 LEU A C 1
ATOM 704 O O . LEU A 1 87 ? 10.088 1.438 -17.393 1.00 66.44 87 LEU A O 1
ATOM 708 N N . GLY A 1 88 ? 11.317 -0.097 -18.472 1.00 62.97 88 GLY A N 1
ATOM 709 C CA . GLY A 1 88 ? 12.130 0.867 -19.215 1.00 62.97 88 GLY A CA 1
ATOM 710 C C . GLY A 1 88 ? 13.177 1.596 -18.372 1.00 62.97 88 GLY A C 1
ATOM 711 O O . GLY A 1 88 ? 13.485 2.744 -18.670 1.00 62.97 88 GLY A O 1
ATOM 712 N N . HIS A 1 89 ? 13.728 0.945 -17.338 1.00 61.31 89 HIS A N 1
ATOM 713 C CA 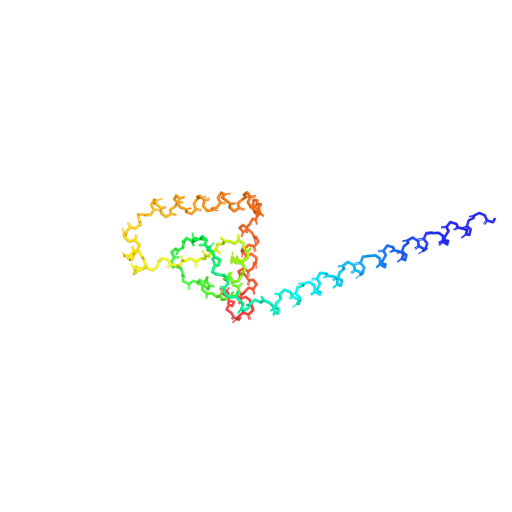. HIS A 1 89 ? 14.676 1.547 -16.393 1.00 61.31 89 HIS A CA 1
ATOM 714 C C . HIS A 1 89 ? 14.096 2.748 -15.643 1.00 61.31 89 HIS A C 1
ATOM 716 O O . HIS A 1 89 ? 14.721 3.807 -15.595 1.00 61.31 89 HIS A O 1
ATOM 722 N N . LEU A 1 90 ? 12.926 2.576 -15.013 1.00 65.88 90 LEU A N 1
ATOM 723 C CA . LEU A 1 90 ? 12.452 3.543 -14.021 1.00 65.88 90 LEU A CA 1
ATOM 724 C C . LEU A 1 90 ? 13.586 3.834 -13.035 1.00 65.88 90 LEU A C 1
ATOM 726 O O . LEU A 1 90 ? 14.017 2.967 -12.269 1.00 65.88 90 LEU A O 1
ATOM 730 N N . SER A 1 91 ? 14.082 5.064 -13.065 1.00 72.06 91 SER A N 1
ATOM 731 C CA . SER A 1 91 ? 15.105 5.510 -12.139 1.00 72.06 91 SER A CA 1
ATOM 732 C C . SER A 1 91 ? 14.549 5.433 -10.716 1.00 72.06 91 SER A C 1
ATOM 734 O O . SER A 1 91 ? 13.355 5.637 -10.467 1.00 72.06 91 SER A O 1
ATOM 736 N N . GLY A 1 92 ? 15.412 5.190 -9.726 1.00 76.44 92 GLY A N 1
ATOM 737 C CA . GLY A 1 92 ? 14.977 5.167 -8.324 1.00 76.44 92 GLY A CA 1
ATOM 738 C C . GLY A 1 92 ? 14.263 6.461 -7.887 1.00 76.44 92 GLY A C 1
ATOM 739 O O . GLY A 1 92 ? 13.470 6.436 -6.946 1.00 76.44 92 GLY A O 1
ATOM 740 N N . GLY A 1 93 ? 14.508 7.583 -8.577 1.00 80.69 93 GLY A N 1
ATOM 741 C CA . GLY A 1 93 ? 13.791 8.846 -8.395 1.00 80.69 93 GLY A CA 1
ATOM 742 C C . GLY A 1 93 ? 12.342 8.802 -8.889 1.00 80.69 93 GLY A C 1
ATOM 743 O O . GLY A 1 93 ? 11.439 9.187 -8.147 1.00 80.69 93 GLY A O 1
ATOM 744 N N . GLU A 1 94 ? 12.098 8.275 -10.088 1.00 82.81 94 GLU A N 1
ATOM 745 C CA . GLU A 1 94 ? 10.750 8.146 -10.663 1.00 82.81 94 GLU A CA 1
ATOM 746 C C . GLU A 1 94 ? 9.876 7.194 -9.848 1.00 82.81 94 GLU A C 1
ATOM 748 O O . GLU A 1 94 ? 8.729 7.516 -9.541 1.00 82.81 94 GLU A O 1
ATOM 753 N N . VAL A 1 95 ? 10.437 6.071 -9.388 1.00 85.00 95 VAL A N 1
ATOM 754 C CA . VAL A 1 95 ? 9.732 5.136 -8.495 1.00 85.00 95 VAL A CA 1
ATOM 755 C C . VAL A 1 95 ? 9.319 5.823 -7.192 1.00 85.00 95 VAL A C 1
ATOM 757 O O . VAL A 1 95 ? 8.201 5.632 -6.702 1.00 85.00 95 VAL A O 1
ATOM 760 N N . ARG A 1 96 ? 10.207 6.640 -6.612 1.00 86.69 96 ARG A N 1
ATOM 761 C CA . ARG A 1 96 ? 9.912 7.392 -5.382 1.00 86.69 96 ARG A CA 1
ATOM 762 C C . ARG A 1 96 ? 8.816 8.423 -5.606 1.00 86.69 96 ARG A C 1
ATOM 764 O O . ARG A 1 96 ? 7.915 8.503 -4.773 1.00 86.69 96 ARG A O 1
ATOM 771 N N . LEU A 1 97 ? 8.878 9.179 -6.702 1.00 89.44 97 LEU A N 1
ATOM 772 C CA . LEU A 1 97 ? 7.872 10.187 -7.030 1.00 89.44 97 LEU A CA 1
ATOM 773 C C . LEU A 1 97 ? 6.508 9.543 -7.297 1.00 89.44 97 LEU A C 1
ATOM 775 O O . LEU A 1 97 ? 5.504 9.982 -6.740 1.00 89.44 97 LEU A O 1
ATOM 779 N N . HIS A 1 98 ? 6.476 8.452 -8.063 1.00 89.56 98 HIS A N 1
ATOM 780 C CA . HIS A 1 98 ? 5.265 7.667 -8.290 1.00 89.56 98 HIS A CA 1
ATOM 781 C C . HIS A 1 98 ? 4.664 7.187 -6.966 1.00 89.56 98 HIS A C 1
ATOM 783 O O . HIS A 1 98 ? 3.526 7.522 -6.638 1.00 89.56 98 HIS A O 1
ATOM 789 N N . ASN A 1 99 ? 5.447 6.487 -6.140 1.00 91.75 99 ASN A N 1
ATOM 790 C CA . ASN A 1 99 ? 4.993 5.999 -4.836 1.00 91.75 99 ASN A CA 1
ATOM 791 C C . ASN A 1 99 ? 4.543 7.129 -3.899 1.00 91.75 99 ASN A C 1
ATOM 793 O O . ASN A 1 99 ? 3.650 6.915 -3.074 1.00 91.75 99 ASN A O 1
ATOM 797 N N . PHE A 1 100 ? 5.153 8.312 -3.997 1.00 93.50 100 PHE A N 1
ATOM 798 C CA . PHE A 1 100 ? 4.728 9.498 -3.262 1.00 93.50 100 PHE A CA 1
ATOM 799 C C . PHE A 1 100 ? 3.336 9.948 -3.712 1.00 93.50 100 PHE A C 1
ATOM 801 O O . PHE A 1 100 ? 2.452 10.077 -2.867 1.00 93.50 100 PHE A O 1
ATOM 808 N N . THR A 1 101 ? 3.096 10.078 -5.017 1.00 93.44 101 THR A N 1
ATOM 809 C CA . THR A 1 101 ? 1.780 10.425 -5.576 1.00 93.44 101 THR A CA 1
ATOM 810 C C . THR A 1 101 ? 0.706 9.421 -5.162 1.00 93.44 101 THR A C 1
ATOM 812 O O . THR A 1 101 ? -0.368 9.811 -4.695 1.00 93.44 101 THR A O 1
ATOM 815 N N . VAL A 1 102 ? 1.008 8.119 -5.229 1.00 93.12 102 VAL A N 1
ATOM 816 C CA . VAL A 1 102 ? 0.096 7.068 -4.750 1.00 93.12 102 VAL A CA 1
ATOM 817 C C . VAL A 1 102 ? -0.166 7.212 -3.250 1.00 93.12 102 VAL A C 1
ATOM 819 O O . VAL A 1 102 ? -1.314 7.160 -2.811 1.00 93.12 102 VAL A O 1
ATOM 822 N N . ALA A 1 103 ? 0.879 7.429 -2.447 1.00 92.75 103 ALA A N 1
ATOM 823 C CA . ALA A 1 103 ? 0.749 7.588 -1.003 1.00 92.75 103 ALA A CA 1
ATOM 824 C C . ALA A 1 103 ? -0.108 8.802 -0.628 1.00 92.75 103 ALA A C 1
ATOM 826 O O . ALA A 1 103 ? -0.949 8.684 0.262 1.00 92.75 103 ALA A O 1
ATOM 827 N N . VAL A 1 104 ? 0.082 9.936 -1.304 1.00 94.19 104 VAL A N 1
ATOM 828 C CA . VAL A 1 104 ? -0.723 11.149 -1.130 1.00 94.19 104 VAL A CA 1
ATOM 829 C C . VAL A 1 104 ? -2.182 10.861 -1.484 1.00 94.19 104 VAL A C 1
ATOM 831 O O . VAL A 1 104 ? -3.069 11.099 -0.665 1.00 94.19 104 VAL A O 1
ATOM 834 N N . GLY A 1 105 ? -2.442 10.239 -2.638 1.00 93.69 105 GLY A N 1
ATOM 835 C CA . GLY A 1 105 ? -3.792 9.832 -3.032 1.00 93.69 105 GLY A CA 1
ATOM 836 C C . GLY A 1 105 ? -4.461 8.898 -2.017 1.00 93.69 105 GLY A C 1
ATOM 837 O O . GLY A 1 105 ? -5.648 9.045 -1.721 1.00 93.69 105 GLY A O 1
ATOM 838 N N . LEU A 1 106 ? -3.706 7.970 -1.424 1.00 93.38 106 LEU A N 1
ATOM 839 C CA . LEU A 1 106 ? -4.203 7.076 -0.374 1.00 93.38 106 LEU A CA 1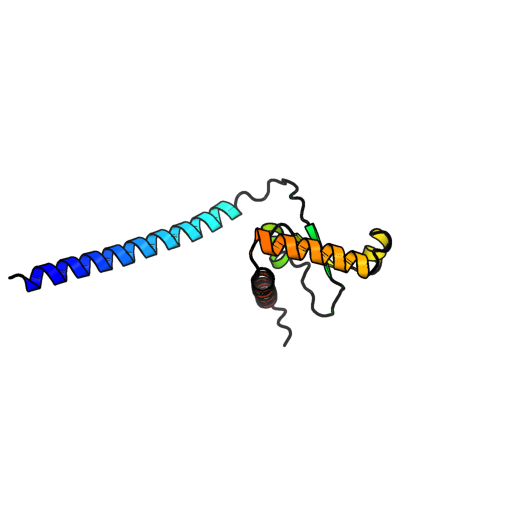
ATOM 840 C C . LEU A 1 106 ? -4.513 7.807 0.934 1.00 93.38 106 LEU A C 1
ATOM 842 O O . LEU A 1 106 ? -5.496 7.460 1.589 1.00 93.38 106 LEU A O 1
ATOM 846 N N . VAL A 1 107 ? -3.733 8.827 1.304 1.00 94.25 107 VAL A N 1
ATOM 847 C CA . VAL A 1 107 ? -4.043 9.670 2.469 1.00 94.25 107 VAL A CA 1
ATOM 848 C C . VAL A 1 107 ? -5.395 10.356 2.284 1.00 94.25 107 VAL A C 1
ATOM 850 O O . VAL A 1 107 ? -6.216 10.299 3.195 1.00 94.25 107 VAL A O 1
ATOM 853 N N . PHE A 1 108 ? -5.674 10.910 1.102 1.00 93.94 108 PHE A N 1
ATOM 854 C CA . PHE A 1 108 ? -6.962 11.553 0.825 1.00 93.94 108 PHE A CA 1
ATOM 855 C C . PHE A 1 108 ? -8.127 10.558 0.721 1.00 93.94 108 PHE A C 1
ATOM 857 O O . PHE A 1 108 ? -9.204 10.817 1.247 1.00 93.94 108 PHE A O 1
ATOM 864 N N . LYS A 1 109 ? -7.924 9.394 0.090 1.00 90.81 109 LYS A N 1
ATOM 865 C CA . LYS A 1 109 ? -8.995 8.401 -0.120 1.00 90.81 109 LYS A CA 1
ATOM 866 C C . LYS A 1 109 ? -9.300 7.538 1.111 1.00 90.81 109 LYS A C 1
ATOM 868 O O . LYS A 1 109 ? -10.424 7.070 1.260 1.00 90.81 109 LYS A O 1
ATOM 873 N N . ARG A 1 110 ? -8.301 7.232 1.950 1.00 92.31 110 ARG A N 1
ATOM 874 C CA . ARG A 1 110 ? -8.394 6.228 3.040 1.00 92.31 110 ARG A CA 1
ATOM 875 C C . ARG A 1 110 ? -7.941 6.739 4.411 1.00 92.31 110 ARG A C 1
ATOM 877 O O . ARG A 1 110 ? -8.079 6.010 5.403 1.00 92.31 110 ARG A O 1
ATOM 884 N N . GLY A 1 111 ? -7.430 7.966 4.473 1.00 91.62 111 GLY A N 1
ATOM 885 C CA . GLY A 1 111 ? -6.957 8.635 5.680 1.00 91.62 111 GLY A CA 1
ATOM 886 C C . GLY A 1 111 ? -5.450 8.474 5.936 1.00 91.62 111 GLY A C 1
ATOM 887 O O . GLY A 1 111 ? -4.814 7.555 5.411 1.00 91.62 111 GLY A O 1
ATOM 888 N N . PRO A 1 112 ? -4.864 9.319 6.806 1.00 92.31 112 PRO A N 1
ATOM 889 C CA . PRO A 1 112 ? -3.419 9.359 7.073 1.00 92.31 112 PRO A CA 1
ATOM 890 C C . PRO A 1 112 ? -2.862 8.060 7.679 1.00 92.31 112 PRO A C 1
ATOM 892 O O . PRO A 1 112 ? -1.684 7.749 7.528 1.00 92.31 112 PRO A O 1
ATOM 895 N N . PHE A 1 113 ? -3.717 7.246 8.302 1.00 93.56 113 PHE A N 1
ATOM 896 C CA . PHE A 1 113 ? -3.342 5.974 8.925 1.00 93.56 113 PHE A CA 1
ATOM 897 C C . PHE A 1 113 ? -3.441 4.758 7.989 1.00 93.56 113 PHE A C 1
ATOM 899 O O . PHE A 1 113 ? -3.384 3.620 8.463 1.00 93.56 113 PHE A O 1
ATOM 906 N N . TRP A 1 114 ? -3.592 4.950 6.671 1.00 92.62 114 TRP A N 1
ATOM 907 C CA . TRP A 1 114 ? -3.704 3.840 5.713 1.00 92.62 114 TRP A CA 1
ATOM 908 C C . TRP A 1 114 ? -2.520 2.869 5.809 1.00 92.62 114 TRP A C 1
ATOM 910 O O . TRP A 1 114 ? -2.721 1.655 5.832 1.00 92.62 114 TRP A O 1
ATOM 920 N N . LYS A 1 115 ? -1.295 3.388 5.982 1.00 90.06 115 LYS A N 1
ATOM 921 C CA . LYS A 1 115 ? -0.082 2.568 6.137 1.00 90.06 115 LYS A CA 1
ATOM 922 C C . LYS A 1 115 ? -0.176 1.644 7.348 1.00 90.06 115 LYS A C 1
ATOM 924 O O . LYS A 1 115 ? 0.185 0.473 7.255 1.00 90.06 115 LYS A O 1
ATOM 929 N N . ASN A 1 116 ? -0.695 2.142 8.471 1.00 93.31 116 ASN A N 1
ATOM 930 C CA . ASN A 1 116 ? -0.849 1.358 9.698 1.00 93.31 116 ASN A CA 1
ATOM 931 C C . ASN A 1 116 ? -1.890 0.251 9.511 1.00 93.31 116 ASN A C 1
ATOM 933 O O . ASN A 1 116 ? -1.672 -0.868 9.970 1.00 93.31 116 ASN A O 1
ATOM 937 N N . LYS A 1 117 ? -2.989 0.541 8.805 1.00 91.88 117 LYS A N 1
ATOM 938 C CA . LYS A 1 117 ? -4.023 -0.451 8.481 1.00 91.88 117 LYS A CA 1
ATOM 939 C C . LYS A 1 117 ? -3.468 -1.568 7.585 1.00 91.88 117 LYS A C 1
ATOM 941 O O . LYS A 1 117 ? -3.616 -2.741 7.916 1.00 91.88 117 LYS A O 1
ATOM 946 N N . VAL A 1 118 ? -2.734 -1.206 6.530 1.00 91.06 118 VAL A N 1
ATOM 947 C CA . VAL A 1 118 ? -2.060 -2.168 5.639 1.00 91.06 118 VAL A CA 1
ATOM 948 C C . VAL A 1 118 ? -1.016 -2.990 6.391 1.00 91.06 118 VAL A C 1
ATOM 950 O O . VAL A 1 118 ? -0.981 -4.204 6.241 1.00 91.06 118 VAL A O 1
ATOM 953 N N . LYS A 1 119 ? -0.209 -2.370 7.261 1.00 89.19 119 LYS A N 1
ATOM 954 C CA . LYS A 1 119 ? 0.790 -3.081 8.074 1.00 89.19 119 LYS A CA 1
ATOM 955 C C . LYS A 1 119 ? 0.151 -4.083 9.039 1.00 89.19 119 LYS A C 1
ATOM 957 O O . LYS A 1 119 ? 0.666 -5.187 9.184 1.00 89.19 119 LYS A O 1
ATOM 962 N N . LYS A 1 120 ? -0.960 -3.715 9.687 1.00 90.25 120 LYS A N 1
ATOM 963 C CA . LYS A 1 120 ? -1.730 -4.636 10.538 1.00 90.25 120 LYS A CA 1
ATOM 964 C C . LYS A 1 120 ? -2.255 -5.819 9.729 1.00 90.25 120 LYS A C 1
ATOM 966 O O . LYS A 1 120 ? -2.090 -6.952 10.162 1.00 90.25 120 LYS A O 1
ATOM 971 N N . ARG A 1 121 ? -2.823 -5.570 8.542 1.00 89.25 121 ARG A N 1
ATOM 972 C CA . ARG A 1 121 ? -3.303 -6.652 7.676 1.00 89.25 121 ARG A CA 1
ATOM 973 C C . ARG A 1 121 ? -2.168 -7.541 7.181 1.00 89.25 121 ARG A C 1
ATOM 975 O O . ARG A 1 121 ? -2.315 -8.750 7.199 1.00 89.25 121 ARG A O 1
ATOM 982 N N . TYR A 1 122 ? -1.035 -6.955 6.811 1.00 86.88 122 TYR A N 1
ATOM 983 C CA . TYR A 1 122 ? 0.154 -7.696 6.404 1.00 86.88 122 TYR A CA 1
ATOM 984 C C . TYR A 1 122 ? 0.617 -8.670 7.493 1.00 86.88 122 TYR A C 1
ATOM 986 O O . TYR A 1 122 ? 0.808 -9.845 7.210 1.00 86.88 122 TYR A O 1
ATOM 994 N N . ARG A 1 123 ? 0.723 -8.207 8.747 1.00 86.00 123 ARG A N 1
ATOM 995 C CA . ARG A 1 123 ? 1.065 -9.071 9.891 1.00 86.00 123 ARG A CA 1
ATOM 996 C C . ARG A 1 123 ? 0.043 -10.181 10.102 1.00 86.00 123 ARG A C 1
ATOM 998 O O . ARG A 1 123 ? 0.429 -11.334 10.189 1.00 86.00 123 ARG A O 1
ATOM 1005 N N . PHE A 1 124 ? -1.243 -9.841 10.069 1.00 87.75 124 PHE A N 1
ATOM 1006 C CA . PHE A 1 124 ? -2.315 -10.830 10.151 1.00 87.75 124 PHE A CA 1
ATOM 1007 C C . PHE A 1 124 ? -2.207 -11.904 9.053 1.00 87.75 124 PHE A C 1
ATOM 1009 O O . PHE A 1 124 ? -2.429 -13.083 9.311 1.00 87.75 124 PHE A O 1
ATOM 1016 N N . CYS A 1 125 ? -1.862 -11.511 7.823 1.00 84.94 125 CYS A N 1
ATOM 1017 C CA . CYS A 1 125 ? -1.667 -12.454 6.727 1.00 84.94 125 CYS A CA 1
ATOM 1018 C C . CYS A 1 125 ? -0.443 -13.354 6.957 1.00 84.94 125 CYS A C 1
ATOM 1020 O O . CYS A 1 125 ? -0.542 -14.548 6.699 1.00 84.94 125 CYS A O 1
ATOM 1022 N N . LEU A 1 126 ? 0.672 -12.811 7.463 1.00 81.25 126 LEU A N 1
ATOM 1023 C CA . LEU A 1 126 ? 1.862 -13.599 7.817 1.00 81.25 126 LEU A CA 1
ATOM 1024 C C . LEU A 1 126 ? 1.559 -14.628 8.913 1.00 81.25 126 LEU A C 1
ATOM 1026 O O . LEU A 1 126 ? 1.800 -15.816 8.722 1.00 81.25 126 LEU A O 1
ATOM 1030 N N . GLU A 1 127 ? 0.954 -14.179 10.017 1.00 83.88 127 GLU A N 1
ATOM 1031 C CA . GLU A 1 127 ? 0.568 -15.026 11.154 1.00 83.88 127 GLU A CA 1
ATOM 1032 C C . GLU A 1 127 ? -0.339 -16.183 10.711 1.00 83.88 127 GLU A C 1
ATOM 1034 O O . GLU A 1 127 ? -0.169 -17.320 11.141 1.00 83.88 127 GLU A O 1
ATOM 1039 N N . ARG A 1 128 ? -1.282 -15.917 9.797 1.00 81.12 128 ARG A N 1
ATOM 1040 C CA . ARG A 1 128 ? -2.206 -16.937 9.286 1.00 81.12 128 ARG A CA 1
ATOM 1041 C C . ARG A 1 128 ? -1.536 -17.969 8.377 1.00 81.12 128 ARG A C 1
ATOM 1043 O O . ARG A 1 128 ? -2.026 -19.092 8.306 1.00 81.12 128 ARG A O 1
ATOM 1050 N N . MET A 1 129 ? -0.470 -17.602 7.667 1.00 73.88 129 MET A N 1
ATOM 1051 C CA . MET A 1 129 ? 0.234 -18.518 6.759 1.00 73.88 129 MET A CA 1
ATOM 1052 C C . MET A 1 129 ? 1.328 -19.329 7.467 1.00 73.88 129 MET A C 1
ATOM 1054 O O . MET A 1 129 ? 1.992 -20.127 6.816 1.00 73.88 129 MET A O 1
ATOM 1058 N N . GLY A 1 130 ? 1.508 -19.149 8.782 1.00 66.69 130 GLY A N 1
ATOM 1059 C CA . GLY A 1 130 ? 2.536 -19.853 9.556 1.00 66.69 130 GLY A CA 1
ATOM 1060 C C . GLY A 1 130 ? 3.961 -19.369 9.275 1.00 66.69 130 GLY A C 1
ATOM 1061 O O . GLY A 1 130 ? 4.910 -19.997 9.726 1.00 66.69 130 GLY A O 1
ATOM 1062 N N . ASP A 1 131 ? 4.113 -18.254 8.556 1.00 62.06 131 ASP A N 1
ATOM 1063 C CA . ASP A 1 131 ? 5.397 -17.609 8.271 1.00 62.06 131 ASP A CA 1
ATOM 1064 C C . ASP A 1 131 ? 5.664 -16.550 9.354 1.00 62.06 131 ASP A C 1
ATOM 1066 O O . ASP A 1 131 ? 5.685 -15.336 9.118 1.00 62.06 131 ASP A O 1
ATOM 1070 N N . THR A 1 132 ? 5.737 -17.006 10.606 1.00 53.19 132 THR A N 1
ATOM 1071 C CA . THR A 1 132 ? 6.198 -16.178 11.719 1.00 53.19 132 THR A CA 1
ATOM 1072 C C . THR A 1 132 ? 7.708 -16.063 11.607 1.00 53.19 132 THR A C 1
ATOM 1074 O O . THR A 1 132 ? 8.443 -16.992 11.923 1.00 53.19 132 THR A O 1
ATOM 1077 N N . VAL A 1 133 ? 8.166 -14.912 11.119 1.00 55.81 133 VAL A N 1
ATOM 1078 C CA . VAL A 1 133 ? 9.557 -14.498 11.293 1.00 55.81 133 VAL A CA 1
ATOM 1079 C C . VAL A 1 133 ? 9.733 -14.188 12.781 1.00 55.81 133 VAL A C 1
ATOM 1081 O O . VAL A 1 133 ? 9.294 -13.123 13.224 1.00 55.81 133 VAL A O 1
ATOM 1084 N N . ASP A 1 134 ? 10.288 -15.142 13.527 1.00 45.25 134 ASP A N 1
ATOM 1085 C CA . ASP A 1 134 ? 10.873 -14.908 14.854 1.00 45.25 134 ASP A CA 1
ATOM 1086 C C . ASP A 1 134 ? 12.059 -13.928 14.768 1.00 45.25 134 ASP A C 1
ATOM 1088 O O . ASP A 1 134 ? 12.828 -13.987 13.773 1.00 45.25 134 ASP A O 1
#

Foldseek 3Di:
DVVVVVVVVVVVVVVVVVVVVVVVVVVVVVVVVVVVVPPPPDPPQQAQEQEDEDDPQDPLVPPLLQVVSVVLRHGYDYDDVVNCVVVVNCDPVNSVVSNVVVLVVSCVSPNPCVVVVSVVSRVVSCVVVVVDPD